Protein AF-A0AA39QRS3-F1 (afdb_monomer_lite)

Organism: NCBI:txid153913

Sequence (167 aa):
MDISNTMSKWDSAKVKIKIAKYKWMHRKVLRKVLEEAKHNSGFNNGRDFWELVFPEVTISSQTEIGQTEESMEVPKQRAYTGRKPVISSSLADIPCGCLGIQGLLDLLNSTLGTSYTLDTRSLSSVLKDCVAKNYDFGTAYGRLRSAWGHRGIQKELLEHEAKDKEL

Radius of gyration: 20.32 Å; chains: 1; bounding box: 49×47×60 Å

Foldseek 3Di:
DDVVVVVVVVVVVVVVVVVVVVVVVVVVVVVVVVVVVVVPDVDDDDPCVQQPQADKDKDACCNQVVDALVPDPDNCRGMDTGRQQDDHPVQQQAWLLVCDLVNLVVVLCNSVVHDDDVVPVVSSVLSVVSNVVRHGSNVSCVLQVVLPPPDDSPPVSVVVVVVVVVD

pLDDT: mean 74.21, std 17.43, range [41.41, 96.62]

Secondary structure (DSSP, 8-state):
--HHHHHHHHHHHHHHHHHHHHHHHHHHHHHHHHHHHHHHS---STTSGGGTTSPPEEEEHHHHTS--GGG-SSHHHHEEEESS----HHHHTSBHHHHHHHHHHHHHHHHTT----TTSHHHHHHHHHHHHTT-BHHHHHHHHHTTSSSS-HHHHHHHHHHHHTT-

Structure (mmCIF, N/CA/C/O backbone):
data_AF-A0AA39QRS3-F1
#
_entry.id   AF-A0AA39QRS3-F1
#
loop_
_atom_site.group_PDB
_atom_site.id
_atom_site.type_symbol
_atom_site.label_atom_id
_atom_site.label_alt_id
_atom_site.label_comp_id
_atom_site.label_asym_id
_atom_site.label_entity_id
_atom_site.label_seq_id
_atom_site.pdbx_PDB_ins_code
_atom_site.Cartn_x
_atom_site.Cartn_y
_atom_site.Cartn_z
_atom_site.occupancy
_atom_site.B_iso_or_equiv
_atom_site.auth_seq_id
_atom_site.auth_comp_id
_atom_site.auth_asym_id
_atom_site.auth_atom_id
_atom_site.pdbx_PDB_model_num
ATOM 1 N N . MET A 1 1 ? 26.638 1.887 -40.084 1.00 48.50 1 MET A N 1
ATOM 2 C CA . MET A 1 1 ? 26.571 2.610 -38.793 1.00 48.50 1 MET A CA 1
ATOM 3 C C . MET A 1 1 ? 25.141 3.082 -38.614 1.00 48.50 1 MET A C 1
ATOM 5 O O . MET A 1 1 ? 24.655 3.805 -39.470 1.00 48.50 1 MET A O 1
ATOM 9 N N . ASP A 1 2 ? 24.453 2.594 -37.585 1.00 50.44 2 ASP A N 1
ATOM 10 C CA . ASP A 1 2 ? 22.996 2.700 -37.454 1.00 50.44 2 ASP A CA 1
ATOM 11 C C . ASP A 1 2 ? 22.604 3.919 -36.592 1.00 50.44 2 ASP A C 1
ATOM 13 O O . ASP A 1 2 ? 22.779 3.931 -35.370 1.00 50.44 2 ASP A O 1
ATOM 17 N N . ILE A 1 3 ? 22.150 4.988 -37.251 1.00 49.94 3 ILE A N 1
ATOM 18 C CA . ILE A 1 3 ? 21.915 6.325 -36.666 1.00 49.94 3 ILE A CA 1
ATOM 19 C C . ILE A 1 3 ? 20.703 6.308 -35.716 1.00 49.94 3 ILE A C 1
ATOM 21 O O . ILE A 1 3 ? 20.684 7.005 -34.697 1.00 49.94 3 ILE A O 1
ATOM 25 N N . SER A 1 4 ? 19.744 5.420 -35.969 1.00 52.50 4 SER A N 1
ATOM 26 C CA . SER A 1 4 ? 18.498 5.243 -35.213 1.00 52.50 4 SER A CA 1
ATOM 27 C C . SER A 1 4 ? 18.733 4.920 -33.729 1.00 52.50 4 SER A C 1
ATOM 29 O O . SER A 1 4 ? 18.066 5.456 -32.841 1.00 52.50 4 SER A O 1
ATOM 31 N N . ASN A 1 5 ? 19.746 4.099 -33.430 1.00 55.78 5 ASN A N 1
ATOM 32 C CA . ASN A 1 5 ? 20.080 3.689 -32.060 1.00 55.78 5 ASN A CA 1
ATOM 33 C C . ASN A 1 5 ? 20.725 4.838 -31.254 1.00 55.78 5 ASN A C 1
ATOM 35 O O . ASN A 1 5 ? 20.591 4.934 -30.033 1.00 55.78 5 ASN A O 1
ATOM 39 N N . THR A 1 6 ? 21.401 5.764 -31.942 1.00 54.16 6 THR A N 1
ATOM 40 C CA . THR A 1 6 ? 22.032 6.928 -31.303 1.00 54.16 6 THR A CA 1
ATOM 41 C C . THR A 1 6 ? 21.007 7.993 -30.918 1.00 54.16 6 THR A C 1
ATOM 43 O O . THR A 1 6 ? 21.071 8.516 -29.805 1.00 54.16 6 THR A O 1
ATOM 46 N N . MET A 1 7 ? 20.007 8.238 -31.772 1.00 46.94 7 MET A N 1
ATOM 47 C CA . MET A 1 7 ? 18.920 9.184 -31.496 1.00 46.94 7 MET A CA 1
ATOM 48 C C . MET A 1 7 ? 18.060 8.725 -30.308 1.00 46.94 7 MET A C 1
ATOM 50 O O . MET A 1 7 ? 17.790 9.512 -29.402 1.00 46.94 7 MET A O 1
ATOM 54 N N . SER A 1 8 ? 17.759 7.423 -30.226 1.00 62.09 8 SER A N 1
ATOM 55 C CA . SER A 1 8 ? 17.030 6.826 -29.097 1.00 62.09 8 SER A CA 1
ATOM 56 C C . SER A 1 8 ? 17.753 7.004 -27.747 1.00 62.09 8 SER A C 1
ATOM 58 O O . SER A 1 8 ? 17.142 7.373 -26.738 1.00 62.09 8 SER A O 1
ATOM 60 N N . LYS A 1 9 ? 19.084 6.827 -27.711 1.00 59.16 9 LYS A N 1
ATOM 61 C CA . LYS A 1 9 ? 19.892 7.064 -26.499 1.00 59.16 9 LYS A CA 1
ATOM 62 C C . LYS A 1 9 ? 19.894 8.533 -26.071 1.00 59.16 9 LYS A C 1
ATOM 64 O O . LYS A 1 9 ? 19.826 8.814 -24.872 1.00 59.16 9 LYS A O 1
ATOM 69 N N . TRP A 1 10 ? 19.952 9.456 -27.029 1.00 62.00 10 TRP A N 1
ATOM 70 C CA . TRP A 1 10 ? 19.903 10.896 -26.770 1.00 62.00 10 TRP A CA 1
ATOM 71 C C . TRP A 1 10 ? 18.573 11.334 -26.158 1.00 62.00 10 TRP A C 1
ATOM 73 O O . TRP A 1 10 ? 18.562 12.108 -25.198 1.00 62.00 10 TRP A O 1
ATOM 83 N N . ASP A 1 11 ? 17.456 10.804 -26.645 1.00 64.94 11 ASP A N 1
ATOM 84 C CA . ASP A 1 11 ? 16.144 11.137 -26.089 1.00 64.94 11 ASP A CA 1
ATOM 85 C C . ASP A 1 11 ? 15.930 10.510 -24.704 1.00 64.94 11 ASP A C 1
ATOM 87 O O . ASP A 1 11 ? 15.437 11.181 -23.792 1.00 64.94 11 ASP A O 1
ATOM 91 N N . SER A 1 12 ? 16.443 9.295 -24.472 1.00 54.78 12 SER A N 1
ATOM 92 C CA . SER A 1 12 ? 16.487 8.689 -23.133 1.00 54.78 12 SER A CA 1
ATOM 93 C C . SER A 1 12 ? 17.304 9.528 -22.136 1.00 54.78 12 SER A C 1
ATOM 95 O O . SER A 1 12 ? 16.895 9.723 -20.986 1.00 54.78 12 SER A O 1
ATOM 97 N N . ALA A 1 13 ? 18.440 10.089 -22.567 1.00 64.94 13 ALA A N 1
ATOM 98 C CA . ALA A 1 13 ? 19.270 10.954 -21.729 1.00 64.94 13 ALA A CA 1
ATOM 99 C C . ALA A 1 13 ? 18.548 12.258 -21.343 1.00 64.94 13 ALA A C 1
ATOM 101 O O . ALA A 1 13 ? 18.566 12.651 -20.173 1.00 64.94 13 ALA A O 1
ATOM 102 N N . LYS A 1 14 ? 17.840 12.895 -22.286 1.00 68.62 14 LYS A N 1
ATOM 103 C CA . LYS A 1 14 ? 17.042 14.108 -22.019 1.00 68.62 14 LYS A CA 1
ATOM 104 C C . LYS A 1 14 ? 15.942 13.855 -20.985 1.00 68.62 14 LYS A C 1
ATOM 106 O O . LYS A 1 14 ? 15.744 14.678 -20.087 1.00 68.62 14 LYS A O 1
ATOM 111 N N . VAL A 1 15 ? 15.252 12.714 -21.075 1.00 52.59 15 VAL A N 1
ATOM 112 C CA . VAL A 1 15 ? 14.211 12.319 -20.108 1.00 52.59 15 VAL A CA 1
ATOM 113 C C . VAL A 1 15 ? 14.810 12.122 -18.713 1.00 52.59 15 VAL A C 1
ATOM 115 O O . VAL A 1 15 ? 14.293 12.675 -17.742 1.00 52.59 15 VAL A O 1
ATOM 118 N N . LYS A 1 16 ? 15.956 11.438 -18.600 1.00 63.97 16 LYS A N 1
ATOM 119 C CA . LYS A 1 16 ? 16.656 11.244 -17.316 1.00 63.97 16 LYS A CA 1
ATOM 120 C C . LYS A 1 16 ? 17.080 12.564 -16.672 1.00 63.97 16 LYS A C 1
ATOM 122 O O . LYS A 1 16 ? 16.920 12.725 -15.464 1.00 63.97 16 LYS A O 1
ATOM 127 N N . ILE A 1 17 ? 17.555 13.525 -17.466 1.00 71.38 17 ILE A N 1
ATOM 128 C CA . ILE A 1 17 ? 17.928 14.865 -16.984 1.00 71.38 17 ILE A CA 1
ATOM 129 C C . ILE A 1 17 ? 16.698 15.623 -16.465 1.00 71.38 17 ILE A C 1
ATOM 131 O O . ILE A 1 17 ? 16.754 16.206 -15.381 1.00 71.38 17 ILE A O 1
ATOM 135 N N . LYS A 1 18 ? 15.565 15.580 -17.183 1.00 54.53 18 LYS A N 1
ATOM 136 C CA . LYS A 1 18 ? 14.299 16.179 -16.716 1.00 54.53 18 LYS A 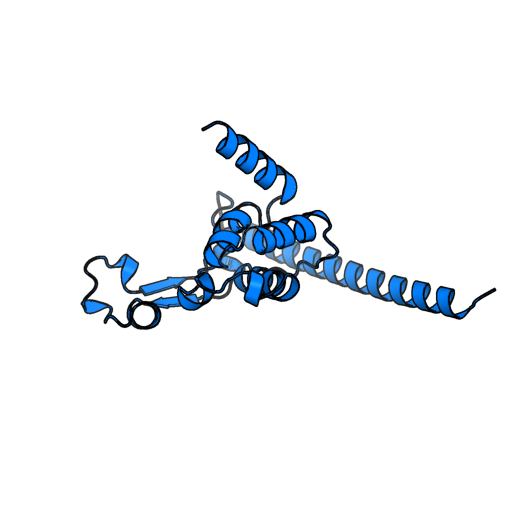CA 1
ATOM 137 C C . LYS A 1 18 ? 13.822 15.552 -15.406 1.00 54.53 18 LYS A C 1
ATOM 139 O O . LYS A 1 18 ? 13.494 16.283 -14.474 1.00 54.53 18 LYS A O 1
ATOM 144 N N . ILE A 1 19 ? 13.846 14.222 -15.307 1.00 55.34 19 ILE A N 1
ATOM 145 C CA . ILE A 1 19 ? 13.462 13.492 -14.091 1.00 55.34 19 ILE A CA 1
ATOM 146 C C . ILE A 1 19 ? 14.390 13.857 -12.928 1.00 55.34 19 ILE A C 1
ATOM 148 O O . ILE A 1 19 ? 13.916 14.122 -11.826 1.00 55.34 19 ILE A O 1
ATOM 152 N N . ALA A 1 20 ? 15.703 13.921 -13.156 1.00 64.19 20 ALA A N 1
ATOM 153 C CA . ALA A 1 20 ? 16.667 14.321 -12.134 1.00 64.19 20 ALA A CA 1
ATOM 154 C C . ALA A 1 20 ? 16.422 15.759 -11.653 1.00 64.19 20 ALA A C 1
ATOM 156 O O . ALA A 1 20 ? 16.433 16.017 -10.448 1.00 64.19 20 ALA A O 1
ATOM 157 N N . LYS A 1 21 ? 16.125 16.679 -12.579 1.00 63.91 21 LYS A N 1
ATOM 158 C CA . LYS A 1 21 ? 15.792 18.072 -12.265 1.00 63.91 21 LYS A CA 1
ATOM 159 C C . LYS A 1 21 ? 14.501 18.167 -11.450 1.00 63.91 21 LYS A C 1
ATOM 161 O O . LYS A 1 21 ? 14.483 18.858 -10.436 1.00 63.91 21 LYS A O 1
ATOM 166 N N . TYR A 1 22 ? 13.461 17.422 -11.826 1.00 55.94 22 TYR A N 1
ATOM 167 C CA . TYR A 1 22 ? 12.210 17.341 -11.068 1.00 55.94 22 TYR A CA 1
ATOM 168 C C . TYR A 1 22 ? 12.426 16.765 -9.663 1.00 55.94 22 TYR A C 1
ATOM 170 O O . TYR A 1 22 ? 12.025 17.381 -8.679 1.00 55.94 22 TYR A O 1
ATOM 178 N N . LYS A 1 23 ? 13.160 15.651 -9.543 1.00 59.16 23 LYS A N 1
ATOM 179 C CA . LYS A 1 23 ? 13.526 15.044 -8.252 1.00 59.16 23 LYS A CA 1
ATOM 180 C C . LYS A 1 23 ? 14.318 16.008 -7.366 1.00 59.16 23 LYS A C 1
ATOM 182 O O . LYS A 1 23 ? 14.083 16.060 -6.160 1.00 59.16 23 LYS A O 1
ATOM 187 N N . TRP A 1 24 ? 15.239 16.780 -7.942 1.00 77.06 24 TRP A N 1
ATOM 188 C CA . TRP A 1 24 ? 16.006 17.788 -7.210 1.00 77.06 24 TRP A CA 1
ATOM 189 C C . TRP A 1 24 ? 15.123 18.939 -6.722 1.00 77.06 24 TRP A C 1
ATOM 191 O O . TRP A 1 24 ? 15.211 19.305 -5.551 1.00 77.06 24 TRP A O 1
ATOM 201 N N . MET A 1 25 ? 14.242 19.466 -7.581 1.00 50.03 25 MET A N 1
ATOM 202 C CA . MET A 1 25 ? 13.286 20.514 -7.207 1.00 50.03 25 MET A CA 1
ATOM 203 C C . MET A 1 25 ? 12.343 20.029 -6.106 1.00 50.03 25 MET A C 1
ATOM 205 O O . MET A 1 25 ? 12.220 20.698 -5.086 1.00 50.03 25 MET A O 1
ATOM 209 N N . HIS A 1 26 ? 11.771 18.833 -6.250 1.00 50.28 26 HIS A N 1
ATOM 210 C CA . HIS A 1 26 ? 10.894 18.239 -5.245 1.00 50.28 26 HIS A CA 1
ATOM 211 C C . HIS A 1 26 ? 11.619 18.042 -3.908 1.00 50.28 26 HIS A C 1
ATOM 213 O O . HIS A 1 26 ? 11.131 18.459 -2.864 1.00 50.28 26 HIS A O 1
ATOM 219 N N . ARG A 1 27 ? 12.845 17.498 -3.922 1.00 57.56 27 ARG A N 1
ATOM 220 C CA . ARG A 1 27 ? 13.675 17.354 -2.712 1.00 57.56 27 ARG A CA 1
ATOM 221 C C . ARG A 1 27 ? 14.018 18.706 -2.079 1.00 57.56 27 ARG A C 1
ATOM 223 O O . ARG A 1 27 ? 14.152 18.797 -0.862 1.00 57.56 27 ARG A O 1
ATOM 230 N N . LYS A 1 28 ? 14.200 19.753 -2.886 1.00 60.69 28 LYS A N 1
ATOM 231 C CA . LYS A 1 28 ? 14.490 21.110 -2.408 1.00 60.69 28 LYS A CA 1
ATOM 232 C C . LYS A 1 28 ? 13.265 21.746 -1.749 1.00 60.69 28 LYS A C 1
ATOM 234 O O . LYS A 1 28 ? 13.415 22.293 -0.664 1.00 60.69 28 LYS A O 1
ATOM 239 N N . VAL A 1 29 ? 12.088 21.626 -2.364 1.00 61.84 29 VAL A N 1
ATOM 240 C CA . VAL A 1 29 ? 10.810 22.078 -1.788 1.00 61.84 29 VAL A CA 1
ATOM 241 C C . VAL A 1 29 ? 10.527 21.325 -0.491 1.00 61.84 29 VAL A C 1
ATOM 243 O O . VAL A 1 29 ? 10.302 21.958 0.532 1.00 61.84 29 VAL A O 1
ATOM 246 N N . LEU A 1 30 ? 10.682 19.998 -0.492 1.00 57.00 30 LEU A N 1
ATOM 247 C CA . LEU A 1 30 ? 10.495 19.162 0.693 1.00 57.00 30 LEU A CA 1
ATOM 248 C C . LEU A 1 30 ? 11.437 19.556 1.840 1.00 57.00 30 LEU A C 1
ATOM 250 O O . LEU A 1 30 ? 11.004 19.651 2.980 1.00 57.00 30 LEU A O 1
ATOM 254 N N . ARG A 1 31 ? 12.717 19.837 1.550 1.00 63.72 31 ARG A N 1
ATOM 255 C CA . ARG A 1 31 ? 13.657 20.340 2.567 1.00 63.72 31 ARG A CA 1
ATOM 256 C C . ARG A 1 31 ? 13.265 21.710 3.100 1.00 63.72 31 ARG A C 1
ATOM 258 O O . ARG A 1 31 ? 13.420 21.941 4.285 1.00 63.72 31 ARG A O 1
ATOM 265 N N . LYS A 1 32 ? 12.784 22.612 2.247 1.00 64.44 32 LYS A N 1
ATOM 266 C CA . LYS A 1 32 ? 12.374 23.946 2.689 1.00 64.44 32 LYS A CA 1
ATOM 267 C C . LYS A 1 32 ? 11.158 23.868 3.617 1.00 64.44 32 LYS A C 1
ATOM 269 O O . LYS A 1 32 ? 11.214 24.417 4.707 1.00 64.44 32 LYS A O 1
ATOM 274 N N . VAL A 1 33 ? 10.146 23.088 3.234 1.00 61.06 33 VAL A N 1
ATOM 275 C CA . VAL A 1 33 ? 8.977 22.795 4.080 1.00 61.06 33 VAL A CA 1
ATOM 276 C C . VAL A 1 33 ? 9.405 22.138 5.399 1.00 61.06 33 VAL A C 1
ATOM 278 O O . VAL A 1 33 ? 8.889 22.484 6.454 1.00 61.06 33 VAL A O 1
ATOM 281 N N . LEU A 1 34 ? 10.394 21.238 5.360 1.00 51.66 34 LEU A N 1
ATOM 282 C CA . LEU A 1 34 ? 10.945 20.585 6.550 1.00 51.66 34 LEU A CA 1
ATOM 283 C C . LEU A 1 34 ? 11.631 21.571 7.509 1.00 51.66 34 LEU A C 1
ATOM 285 O O . LEU A 1 34 ? 11.435 21.474 8.715 1.00 51.66 34 LEU A O 1
ATOM 289 N N . GLU A 1 35 ? 12.444 22.497 7.000 1.00 59.69 35 GLU A N 1
ATOM 290 C CA . GLU A 1 35 ? 13.125 23.489 7.844 1.00 59.69 35 GLU A CA 1
ATOM 291 C C . GLU A 1 35 ? 12.151 24.548 8.390 1.00 59.69 35 GLU A C 1
ATOM 293 O O . GLU A 1 35 ? 12.270 24.949 9.545 1.00 59.69 35 GLU A O 1
ATOM 298 N N . GLU A 1 36 ? 11.135 24.935 7.614 1.00 60.41 36 GLU A N 1
ATOM 299 C CA . GLU A 1 36 ? 10.064 25.835 8.068 1.00 60.41 36 GLU A CA 1
ATOM 300 C C . GLU A 1 36 ? 9.188 25.181 9.151 1.00 60.41 36 GLU A C 1
ATOM 302 O O . GLU A 1 36 ? 8.859 25.821 10.150 1.00 60.41 36 GLU A O 1
ATOM 307 N N . ALA A 1 37 ? 8.883 23.885 9.021 1.00 52.56 37 ALA A N 1
ATOM 308 C CA . ALA A 1 37 ? 8.157 23.127 10.040 1.00 52.56 37 ALA A CA 1
ATOM 309 C C . ALA A 1 37 ? 8.961 22.986 11.346 1.00 52.56 37 ALA A C 1
ATOM 311 O O . ALA A 1 37 ? 8.414 23.149 12.436 1.00 52.56 37 ALA A O 1
ATOM 312 N N . LYS A 1 38 ? 10.278 22.757 11.255 1.00 57.34 38 LYS A N 1
ATOM 313 C CA . LYS A 1 38 ? 11.164 22.678 12.431 1.00 57.34 38 LYS A CA 1
ATOM 314 C C . LYS A 1 38 ? 11.264 23.995 13.198 1.00 57.34 38 LYS A C 1
ATOM 316 O O . LYS A 1 38 ? 11.386 23.971 14.416 1.00 57.34 38 LYS A O 1
ATOM 321 N N . HIS A 1 39 ? 11.217 25.135 12.508 1.00 54.34 39 HIS A N 1
ATOM 322 C CA . HIS A 1 39 ? 11.322 26.443 13.158 1.00 54.34 39 HIS A CA 1
ATOM 323 C C . HIS A 1 39 ? 10.046 26.829 13.928 1.00 54.34 39 HIS A C 1
ATOM 325 O O . HIS A 1 39 ? 10.112 27.607 14.875 1.00 54.34 39 HIS A O 1
ATOM 331 N N . ASN A 1 40 ? 8.886 26.280 13.549 1.00 54.44 40 ASN A N 1
ATOM 332 C CA . ASN A 1 40 ? 7.590 26.668 14.115 1.00 54.44 40 ASN A CA 1
ATOM 333 C C . ASN A 1 40 ? 7.100 25.782 15.267 1.00 54.44 40 ASN A C 1
ATOM 335 O O . ASN A 1 40 ? 6.069 26.070 15.870 1.00 54.44 40 ASN A O 1
ATOM 339 N N . SER A 1 41 ? 7.793 24.688 15.569 1.00 46.09 41 SER A N 1
ATOM 340 C CA . SER A 1 41 ? 7.277 23.704 16.516 1.00 46.09 41 SER A CA 1
ATOM 341 C C . SER A 1 41 ? 8.412 22.889 17.111 1.00 46.09 41 SER A C 1
ATOM 343 O O . SER A 1 41 ? 9.191 22.276 16.385 1.00 46.09 41 SER A O 1
ATOM 345 N N . GLY A 1 42 ? 8.524 22.919 18.442 1.00 46.25 42 GLY A N 1
ATOM 346 C CA . GLY A 1 42 ? 9.514 22.175 19.223 1.00 46.25 42 GLY A CA 1
ATOM 347 C C . GLY A 1 42 ? 9.290 20.663 19.160 1.00 46.25 42 GLY A C 1
ATOM 348 O O . GLY A 1 42 ? 8.939 20.043 20.160 1.00 46.25 42 GLY A O 1
ATOM 349 N N . PHE A 1 43 ? 9.456 20.072 17.979 1.00 44.78 43 PHE A N 1
ATOM 350 C CA . PHE A 1 43 ? 9.235 18.656 17.718 1.00 44.78 43 PHE A CA 1
ATOM 351 C C . PHE A 1 43 ? 10.451 17.824 18.126 1.00 44.78 43 PHE A C 1
ATOM 353 O O . PHE A 1 43 ? 11.536 17.944 17.556 1.00 44.78 43 PHE A O 1
ATOM 360 N N . ASN A 1 44 ? 10.238 16.922 19.083 1.00 44.59 44 ASN A N 1
ATOM 361 C CA . ASN A 1 44 ? 11.160 15.848 19.427 1.00 44.59 44 ASN A CA 1
ATOM 362 C C . ASN A 1 44 ? 10.655 14.528 18.812 1.00 44.59 44 ASN A C 1
ATOM 364 O O . ASN A 1 44 ? 9.594 14.041 19.184 1.00 44.59 44 ASN A O 1
ATOM 368 N N . ASN A 1 45 ? 11.487 13.923 17.954 1.00 43.03 45 ASN A N 1
ATOM 369 C CA . ASN A 1 45 ? 11.397 12.596 17.312 1.00 43.03 45 ASN A CA 1
ATOM 370 C C . ASN A 1 45 ? 10.594 12.406 16.007 1.00 43.03 45 ASN A C 1
ATOM 372 O O . ASN A 1 45 ? 9.478 12.867 15.815 1.00 43.03 45 ASN A O 1
ATOM 376 N N . GLY A 1 46 ? 11.172 11.577 15.121 1.00 46.62 46 GLY A N 1
ATOM 377 C CA . GLY A 1 46 ? 10.701 11.242 13.767 1.00 46.62 46 GLY A CA 1
ATOM 378 C C . GLY A 1 46 ? 9.417 10.406 13.654 1.00 46.62 46 GLY A C 1
ATOM 379 O O . GLY A 1 46 ? 9.174 9.837 12.592 1.00 46.62 46 GLY A O 1
ATOM 380 N N . ARG A 1 47 ? 8.597 10.319 14.711 1.00 44.62 47 ARG A N 1
ATOM 381 C CA . ARG A 1 47 ? 7.263 9.687 14.655 1.00 44.62 47 ARG A CA 1
ATOM 382 C C . ARG A 1 47 ? 6.193 10.613 14.062 1.00 44.62 47 ARG A C 1
ATOM 384 O O . ARG A 1 47 ? 5.233 10.102 13.491 1.00 44.62 47 ARG A O 1
ATOM 391 N N . ASP A 1 48 ? 6.429 11.924 14.089 1.00 48.12 48 ASP A N 1
ATOM 392 C CA . ASP A 1 48 ? 5.445 12.954 13.716 1.00 48.12 48 ASP A CA 1
ATOM 393 C C . ASP A 1 48 ? 5.545 13.373 12.233 1.00 48.12 48 ASP A C 1
ATOM 395 O O . ASP A 1 48 ? 4.720 14.116 11.709 1.00 48.12 48 ASP A O 1
ATOM 399 N N . PHE A 1 49 ? 6.535 12.846 11.503 1.00 48.22 49 PHE A N 1
ATOM 400 C CA . PHE A 1 49 ? 6.752 13.147 10.082 1.00 48.22 49 PHE A CA 1
ATOM 401 C C . PHE A 1 49 ? 5.624 12.624 9.174 1.00 48.22 49 PHE A C 1
ATOM 403 O O . PHE A 1 49 ? 5.280 13.255 8.175 1.00 48.22 49 PHE A O 1
ATOM 410 N N . TRP A 1 50 ? 5.027 11.481 9.521 1.00 48.44 50 TRP A N 1
ATOM 411 C CA . TRP A 1 50 ? 3.999 10.826 8.702 1.00 48.44 50 TRP A CA 1
ATOM 412 C C . TRP A 1 50 ? 2.632 11.518 8.764 1.00 48.44 50 TRP A C 1
ATOM 414 O O . TRP A 1 50 ? 1.810 11.324 7.872 1.00 48.44 50 TRP A O 1
ATOM 424 N N . GLU A 1 51 ? 2.393 12.346 9.781 1.00 50.88 51 GLU A N 1
ATOM 425 C CA . GLU A 1 51 ? 1.122 13.051 9.983 1.00 50.88 51 GLU A CA 1
ATOM 426 C C . GLU A 1 51 ? 0.960 14.249 9.023 1.00 50.88 51 GLU A C 1
ATOM 428 O O . GLU A 1 51 ? -0.151 14.671 8.708 1.00 50.88 51 GLU A O 1
ATOM 433 N N . LEU A 1 52 ? 2.062 14.756 8.461 1.00 54.12 52 LEU A N 1
ATOM 434 C CA . LEU A 1 52 ? 2.059 15.925 7.574 1.00 54.12 52 LEU A CA 1
ATOM 435 C C . LEU A 1 52 ? 2.085 15.583 6.072 1.00 54.12 52 LEU A C 1
ATOM 437 O O . LEU A 1 52 ? 1.837 16.468 5.256 1.00 54.12 52 LEU A O 1
ATOM 441 N N . VAL A 1 53 ? 2.374 14.331 5.691 1.00 67.44 53 VAL A N 1
ATOM 442 C CA . VAL A 1 53 ? 2.693 13.959 4.292 1.00 67.44 53 VAL A CA 1
ATOM 443 C C . VAL A 1 53 ? 1.619 13.093 3.621 1.00 67.44 53 VAL A C 1
ATOM 445 O O . VAL A 1 53 ? 1.505 13.116 2.396 1.00 67.44 53 VAL A O 1
ATOM 448 N N . PHE A 1 54 ? 0.815 12.353 4.384 1.00 73.00 54 PHE A N 1
ATOM 449 C CA . PHE A 1 54 ? -0.172 11.424 3.827 1.00 73.00 54 PHE A CA 1
ATOM 450 C C . PHE A 1 54 ? -1.598 11.981 3.809 1.00 73.00 54 PHE A C 1
ATOM 452 O O . PHE A 1 54 ? -1.958 12.769 4.692 1.00 73.00 54 PHE A O 1
ATOM 459 N N . PRO A 1 55 ? -2.418 11.570 2.819 1.00 74.81 55 PRO A N 1
ATOM 460 C CA . PRO A 1 55 ? -3.839 11.881 2.826 1.00 74.81 55 PRO A CA 1
ATOM 461 C C . PRO A 1 55 ? -4.508 11.248 4.048 1.00 74.81 55 PRO A C 1
ATOM 463 O O . PRO A 1 55 ? -4.119 10.174 4.508 1.00 74.81 55 PRO A O 1
ATOM 466 N N . GLU A 1 56 ? -5.518 11.931 4.575 1.00 85.38 56 GLU A N 1
ATOM 467 C CA . GLU A 1 56 ? -6.375 11.362 5.607 1.00 85.38 56 GLU A CA 1
ATOM 468 C C . GLU A 1 56 ? -7.273 10.292 4.985 1.00 85.38 56 GLU A C 1
ATOM 470 O O . GLU A 1 56 ? -7.864 10.503 3.925 1.00 85.38 56 GLU A O 1
ATOM 475 N N . VAL A 1 57 ? -7.334 9.135 5.634 1.00 85.94 57 VAL A N 1
ATOM 476 C CA . VAL A 1 57 ? -8.155 7.996 5.234 1.00 85.94 57 VAL A CA 1
ATOM 477 C C . VAL A 1 57 ? -9.107 7.633 6.365 1.00 85.94 57 VAL A C 1
ATOM 479 O O . VAL A 1 57 ? -8.737 7.690 7.541 1.00 85.94 57 VAL A O 1
ATOM 482 N N . THR A 1 58 ? -10.322 7.237 5.990 1.00 90.12 58 THR A N 1
ATOM 483 C CA . THR A 1 58 ? -11.341 6.723 6.905 1.00 90.12 58 THR A CA 1
ATOM 484 C C . THR A 1 58 ? -11.708 5.303 6.509 1.00 90.12 58 THR A C 1
ATOM 486 O O . THR A 1 58 ? -12.004 5.039 5.346 1.00 90.12 58 THR A O 1
ATOM 489 N N . ILE A 1 59 ? -11.685 4.396 7.479 1.00 91.44 59 ILE A N 1
ATOM 490 C CA . ILE A 1 59 ? -12.090 2.999 7.338 1.00 91.44 59 ILE A CA 1
ATOM 491 C C . ILE A 1 59 ? -13.003 2.673 8.512 1.00 91.44 59 ILE A C 1
ATOM 493 O O . ILE A 1 59 ? -12.673 3.029 9.643 1.00 91.44 59 ILE A O 1
ATOM 497 N N . SER A 1 60 ? -14.121 1.990 8.278 1.00 93.56 60 SER A N 1
ATOM 498 C CA . SER A 1 60 ? -15.013 1.577 9.359 1.00 93.56 60 SER A CA 1
ATOM 499 C C . SER A 1 60 ? -15.449 0.126 9.265 1.00 93.56 60 SER A C 1
ATOM 501 O O . SER A 1 60 ? -15.461 -0.487 8.203 1.00 93.56 60 SER A O 1
ATOM 503 N N . SER A 1 61 ? -15.854 -0.424 10.405 1.00 90.12 61 SER A N 1
ATOM 504 C CA . SER A 1 61 ? -16.465 -1.751 10.507 1.00 90.12 61 SER A CA 1
ATOM 505 C C . SER A 1 61 ? -17.647 -1.928 9.546 1.00 90.12 61 SER A C 1
ATOM 507 O O . SER A 1 61 ? -17.815 -3.001 8.969 1.00 90.12 61 SER A O 1
ATOM 509 N N . GLN A 1 62 ? -18.408 -0.866 9.270 1.00 90.81 62 GLN A N 1
ATOM 510 C CA . GLN A 1 62 ? -19.530 -0.942 8.340 1.00 90.81 62 GLN A CA 1
ATOM 511 C C . GLN A 1 62 ? -19.080 -1.181 6.896 1.00 90.81 62 GLN A C 1
ATOM 513 O O . GLN A 1 62 ? -19.732 -1.941 6.181 1.00 90.81 62 GLN A O 1
ATOM 518 N N . THR A 1 63 ? -17.981 -0.558 6.465 1.00 86.38 63 THR A N 1
ATOM 519 C CA . THR A 1 63 ? -17.435 -0.740 5.111 1.00 86.38 63 THR A CA 1
ATOM 520 C C . THR A 1 63 ? -16.572 -1.991 4.988 1.00 86.38 63 THR A C 1
ATOM 522 O O . THR A 1 63 ? -16.532 -2.592 3.922 1.00 86.38 63 THR A O 1
ATOM 525 N N . GLU A 1 64 ? -15.891 -2.382 6.065 1.00 91.56 64 GLU A N 1
ATOM 526 C CA . GLU A 1 64 ? -14.932 -3.492 6.064 1.00 91.56 64 GLU A CA 1
ATOM 527 C C . GLU A 1 64 ? -15.587 -4.854 6.296 1.00 91.56 64 GLU A C 1
ATOM 529 O O . GLU A 1 64 ? -15.254 -5.824 5.627 1.00 91.56 64 GLU A O 1
ATOM 534 N N . ILE A 1 65 ? -16.519 -4.938 7.249 1.00 88.69 65 ILE A N 1
ATOM 535 C CA . ILE A 1 65 ? -17.130 -6.204 7.684 1.00 88.69 65 ILE A CA 1
ATOM 536 C C . ILE A 1 65 ? -18.663 -6.172 7.643 1.00 88.69 65 ILE A C 1
ATOM 538 O O . ILE A 1 65 ? -19.315 -7.128 8.056 1.00 88.69 65 ILE A O 1
ATOM 542 N N . GLY A 1 66 ? -19.263 -5.080 7.156 1.00 88.19 66 GLY A N 1
ATOM 543 C CA . GLY A 1 66 ? -20.717 -4.943 7.031 1.00 88.19 66 GLY A CA 1
ATOM 544 C C . GLY A 1 66 ? -21.456 -4.746 8.357 1.00 88.19 66 GLY A C 1
ATOM 545 O O . GLY A 1 66 ? -22.687 -4.753 8.365 1.00 88.19 66 GLY A O 1
ATOM 546 N N . GLN A 1 67 ? -20.739 -4.565 9.467 1.00 88.31 67 GLN A N 1
ATOM 547 C CA . GLN A 1 67 ? -21.326 -4.423 10.798 1.00 88.31 67 GLN A CA 1
ATOM 548 C C . GLN A 1 67 ? -21.416 -2.963 11.218 1.00 88.31 67 GLN A C 1
ATOM 550 O O . GLN A 1 67 ? -20.495 -2.181 11.001 1.00 88.31 67 GLN A O 1
ATOM 555 N N . THR A 1 68 ? -22.517 -2.602 11.871 1.00 91.75 68 THR A N 1
ATOM 556 C CA . THR A 1 68 ? -22.702 -1.244 12.381 1.00 91.75 68 THR A CA 1
ATOM 557 C C . THR A 1 68 ? -21.683 -0.943 13.470 1.00 91.75 68 THR A C 1
ATOM 559 O O . THR A 1 68 ? -21.485 -1.744 14.382 1.00 91.75 68 THR A O 1
ATOM 562 N N . GLU A 1 69 ? -21.073 0.238 13.414 1.00 90.75 69 GLU A N 1
ATOM 563 C CA . GLU A 1 69 ? -20.030 0.668 14.350 1.00 90.75 69 GLU A CA 1
ATOM 564 C C . GLU A 1 69 ? -20.468 0.562 15.821 1.00 90.75 69 GLU A C 1
ATOM 566 O O . GLU A 1 69 ? -19.690 0.173 16.687 1.00 90.75 69 GLU A O 1
ATOM 571 N N . GLU A 1 70 ? -21.738 0.836 16.114 1.00 90.88 70 GLU A N 1
ATOM 572 C CA . GLU A 1 70 ? -22.312 0.729 17.461 1.00 90.88 70 GLU A CA 1
ATOM 573 C C . GLU A 1 70 ? -22.306 -0.703 18.016 1.00 90.88 70 GLU A C 1
ATOM 575 O O . GLU A 1 70 ? -22.227 -0.884 19.230 1.00 90.88 70 GLU A O 1
ATOM 580 N N . SER A 1 71 ? -22.334 -1.712 17.138 1.00 92.38 71 SER A N 1
ATOM 581 C CA . SER A 1 71 ? -22.283 -3.129 17.519 1.00 92.38 71 SER A CA 1
ATOM 582 C C . SER A 1 71 ? -20.875 -3.609 17.884 1.00 92.38 71 SER A C 1
ATOM 584 O O . SER A 1 71 ? -20.725 -4.661 18.502 1.00 92.38 71 SER A O 1
ATOM 586 N N . MET A 1 72 ? -19.833 -2.840 17.548 1.00 90.75 72 MET A N 1
ATOM 587 C CA . MET A 1 72 ? -18.460 -3.180 17.914 1.00 90.75 72 MET A CA 1
ATOM 588 C C . MET A 1 72 ? -18.170 -2.752 19.351 1.00 90.75 72 MET A C 1
ATOM 590 O O . MET A 1 72 ? -18.158 -1.560 19.680 1.00 90.75 72 MET A O 1
ATOM 594 N N . GLU A 1 73 ? -17.873 -3.724 20.209 1.00 93.25 73 GLU A N 1
ATOM 595 C CA . GLU A 1 73 ? -17.531 -3.477 21.614 1.00 93.25 73 GLU A CA 1
ATOM 596 C C . GLU A 1 73 ? -16.246 -2.655 21.762 1.00 93.25 73 GLU A C 1
ATOM 598 O O . GLU A 1 73 ? -16.155 -1.792 22.632 1.00 93.25 73 GLU A O 1
ATOM 603 N N . VAL A 1 74 ? -15.262 -2.879 20.886 1.00 89.31 74 VAL A N 1
ATOM 604 C CA . VAL A 1 74 ? -13.959 -2.209 20.938 1.00 89.31 74 VAL A CA 1
ATOM 605 C C . VAL A 1 74 ? -14.015 -0.903 20.136 1.00 89.31 74 VAL A C 1
ATOM 607 O O . VAL A 1 74 ? -14.038 -0.948 18.904 1.00 89.31 74 VAL A O 1
ATOM 610 N N . PRO A 1 75 ? -13.939 0.286 20.773 1.00 86.00 75 PRO A N 1
ATOM 611 C CA . PRO A 1 75 ? -14.112 1.560 20.069 1.00 86.00 75 PRO A CA 1
ATOM 612 C C . PRO A 1 75 ? -13.105 1.778 18.935 1.00 86.00 75 PRO A C 1
ATOM 614 O O . PRO A 1 75 ? -13.441 2.346 17.905 1.00 86.00 75 PRO A O 1
ATOM 617 N N . LYS A 1 76 ? -11.875 1.272 19.090 1.00 83.88 76 LYS A N 1
ATOM 618 C CA . LYS A 1 76 ? -10.815 1.384 18.073 1.00 83.88 76 LYS A CA 1
ATOM 619 C C . LYS A 1 76 ? -11.022 0.490 16.842 1.00 83.88 76 LYS A C 1
ATOM 621 O O . LYS A 1 76 ? -10.284 0.648 15.879 1.00 83.88 76 LYS A O 1
ATOM 626 N N . GLN A 1 77 ? -11.977 -0.440 16.877 1.00 86.25 77 GLN A N 1
ATOM 627 C CA . GLN A 1 77 ? -12.359 -1.276 15.732 1.00 86.25 77 GLN A CA 1
ATOM 628 C C . GLN A 1 77 ? -13.599 -0.736 15.003 1.00 86.25 77 GLN A C 1
ATOM 630 O O . GLN A 1 77 ? -13.914 -1.202 13.914 1.00 86.25 77 GLN A O 1
ATOM 635 N N . ARG A 1 78 ? -14.283 0.265 15.576 1.00 92.25 78 ARG A N 1
ATOM 636 C CA . ARG A 1 78 ? -15.476 0.894 14.989 1.00 92.25 78 ARG A CA 1
ATOM 637 C C . ARG A 1 78 ? -15.145 1.603 13.697 1.00 92.25 78 ARG A C 1
ATOM 639 O O . ARG A 1 78 ? -15.675 1.263 12.645 1.00 92.25 78 ARG A O 1
ATOM 646 N N . ALA A 1 79 ? -14.244 2.565 13.820 1.00 91.69 79 ALA A N 1
ATOM 647 C CA . ALA A 1 79 ? -13.764 3.387 12.741 1.00 91.69 79 ALA A CA 1
ATOM 648 C C . ALA A 1 79 ? -12.349 3.862 13.055 1.00 91.69 79 ALA A C 1
ATOM 650 O O . ALA A 1 79 ? -11.983 4.131 14.203 1.00 91.69 79 ALA A O 1
ATOM 651 N N . TYR A 1 80 ? -11.563 3.982 12.001 1.00 89.25 80 TYR A N 1
ATOM 652 C CA . TYR A 1 80 ? -10.277 4.636 11.989 1.00 89.25 80 TYR A CA 1
ATOM 653 C C . TYR A 1 80 ? -10.372 5.820 11.038 1.00 89.25 80 TYR A C 1
ATOM 655 O O . TYR A 1 80 ? -10.648 5.626 9.859 1.00 89.25 80 TYR A O 1
ATOM 663 N N . THR A 1 81 ? -10.090 7.019 11.540 1.00 89.69 81 THR A N 1
ATOM 664 C CA . THR A 1 81 ? -9.823 8.197 10.712 1.00 89.69 81 THR A CA 1
ATOM 665 C C . THR A 1 81 ? -8.443 8.709 11.065 1.00 89.69 81 THR A C 1
ATOM 667 O O . THR A 1 81 ? -8.135 8.943 12.236 1.00 89.69 81 THR A O 1
ATOM 670 N N . GLY A 1 82 ? -7.591 8.857 10.061 1.00 86.19 82 GLY A N 1
ATOM 671 C CA . GLY A 1 82 ? -6.287 9.456 10.263 1.00 86.19 82 GLY A CA 1
ATOM 672 C C . GLY A 1 82 ? -5.401 9.379 9.038 1.00 86.19 82 GLY A C 1
ATOM 673 O O . GLY A 1 82 ? -5.763 8.849 7.994 1.00 86.19 82 GLY A O 1
ATOM 674 N N . ARG A 1 83 ? -4.202 9.936 9.177 1.00 79.94 83 ARG A N 1
ATOM 675 C CA . ARG A 1 83 ? -3.241 10.068 8.076 1.00 79.94 83 ARG A CA 1
ATOM 676 C C . ARG A 1 83 ? -2.216 8.952 8.015 1.00 79.94 83 ARG A C 1
ATOM 678 O O . ARG A 1 83 ? -1.405 8.912 7.097 1.00 79.94 83 ARG A O 1
ATOM 685 N N . LYS A 1 84 ? -2.199 8.029 8.981 1.00 82.06 84 LYS A N 1
ATOM 686 C CA . LYS A 1 84 ? -1.333 6.860 8.813 1.00 82.06 84 LYS A CA 1
ATOM 687 C C . LYS A 1 84 ? -1.913 6.050 7.662 1.00 82.06 84 LYS A C 1
ATOM 689 O O . LYS A 1 84 ? -3.116 5.819 7.654 1.00 82.06 84 LYS A O 1
ATOM 694 N N . PRO A 1 85 ? -1.083 5.601 6.714 1.00 81.50 85 PRO A N 1
ATOM 695 C CA . PRO A 1 85 ? -1.594 4.834 5.603 1.00 81.50 85 PRO A CA 1
ATOM 696 C C . PRO A 1 85 ? -2.151 3.523 6.152 1.00 81.50 85 PRO A C 1
ATOM 698 O O . PRO A 1 85 ? -1.456 2.787 6.863 1.00 81.50 85 PRO A O 1
ATOM 701 N N . VAL A 1 86 ? -3.425 3.284 5.882 1.00 86.94 86 VAL A N 1
ATOM 702 C CA . VAL A 1 86 ? -4.146 2.054 6.201 1.00 86.94 86 VAL A CA 1
ATOM 703 C C . VAL A 1 86 ? -4.769 1.566 4.899 1.00 86.94 86 VAL A C 1
ATOM 705 O O . VAL A 1 86 ? -5.095 2.364 4.021 1.00 86.94 86 VAL A O 1
ATOM 708 N N . ILE A 1 87 ? -4.849 0.251 4.752 1.00 90.75 87 ILE A N 1
ATOM 709 C CA . ILE A 1 87 ? -5.426 -0.423 3.592 1.00 90.75 87 ILE A CA 1
ATOM 710 C C . ILE A 1 87 ? -6.743 -1.067 4.020 1.00 90.75 87 ILE A C 1
ATOM 712 O O . ILE A 1 87 ? -6.842 -1.520 5.160 1.00 90.75 87 ILE A O 1
ATOM 716 N N . SER A 1 88 ? -7.734 -1.097 3.130 1.00 91.44 88 SER A N 1
ATOM 717 C CA . SER A 1 88 ? -8.957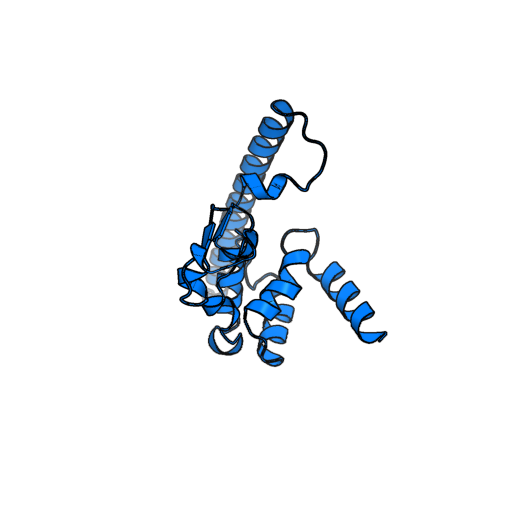 -1.869 3.365 1.00 91.44 88 SER A CA 1
ATOM 718 C C . SER A 1 88 ? -8.669 -3.368 3.285 1.00 91.44 88 SER A C 1
ATOM 720 O O . SER A 1 88 ? -7.742 -3.792 2.591 1.00 91.44 88 SER A O 1
ATOM 722 N N . SER A 1 89 ? -9.494 -4.169 3.948 1.00 90.81 89 SER A N 1
ATOM 723 C CA . SER A 1 89 ? -9.548 -5.634 3.849 1.00 90.81 89 SER A CA 1
ATOM 724 C C . SER A 1 89 ? -9.668 -6.079 2.398 1.00 90.81 89 SER A C 1
ATOM 726 O O . SER A 1 89 ? -8.823 -6.817 1.905 1.00 90.81 89 SER A O 1
ATOM 728 N N . SER A 1 90 ? -10.623 -5.505 1.664 1.00 90.94 90 SER A N 1
ATOM 729 C CA . SER A 1 90 ? -10.833 -5.803 0.247 1.00 90.94 90 SER A CA 1
ATOM 730 C C . SER A 1 90 ? -9.583 -5.591 -0.609 1.00 90.94 90 SER A C 1
ATOM 732 O O . SER A 1 90 ? -9.394 -6.289 -1.599 1.00 90.94 90 SER A O 1
ATOM 734 N N . LEU A 1 91 ? -8.749 -4.603 -0.263 1.00 92.81 91 LEU A N 1
ATOM 735 C CA . LEU A 1 91 ? -7.494 -4.337 -0.953 1.00 92.81 91 LEU A CA 1
ATOM 736 C C . LEU A 1 91 ? -6.390 -5.279 -0.473 1.00 92.81 91 LEU A C 1
ATOM 738 O O . LEU A 1 91 ? -5.600 -5.745 -1.288 1.00 92.81 91 LEU A O 1
ATOM 742 N N . ALA A 1 92 ? -6.333 -5.544 0.832 1.00 94.50 92 ALA A N 1
ATOM 743 C CA . ALA A 1 92 ? -5.377 -6.453 1.447 1.00 94.50 92 ALA A CA 1
ATOM 744 C C . ALA A 1 92 ? -5.504 -7.879 0.894 1.00 94.50 92 ALA A C 1
ATOM 746 O O . ALA A 1 92 ? -4.481 -8.507 0.644 1.00 94.50 92 ALA A O 1
ATOM 747 N N . ASP A 1 93 ? -6.725 -8.337 0.622 1.00 95.44 93 ASP A N 1
ATOM 748 C CA . ASP A 1 93 ? -7.019 -9.703 0.176 1.00 95.44 93 ASP A CA 1
ATOM 749 C C . ASP A 1 93 ? -6.712 -9.952 -1.311 1.00 95.44 93 ASP A C 1
ATOM 751 O O . ASP A 1 93 ? -6.805 -11.085 -1.787 1.00 95.44 93 ASP A O 1
ATOM 755 N N . ILE A 1 94 ? -6.336 -8.921 -2.079 1.00 96.12 94 ILE A N 1
ATOM 756 C CA . ILE A 1 94 ? -6.028 -9.088 -3.504 1.00 96.12 94 ILE A CA 1
ATOM 757 C C . ILE A 1 94 ? -4.705 -9.854 -3.655 1.00 96.12 94 ILE A C 1
ATOM 759 O O . ILE A 1 94 ? -3.664 -9.358 -3.215 1.00 96.12 94 ILE A O 1
ATOM 763 N N . PRO A 1 95 ? -4.676 -11.011 -4.346 1.00 96.38 95 PRO A N 1
ATOM 764 C CA . PRO A 1 95 ? -3.431 -11.720 -4.612 1.00 96.38 95 PRO A CA 1
ATOM 765 C C . PRO A 1 95 ? -2.466 -10.866 -5.441 1.00 96.38 95 PRO A C 1
ATOM 767 O O . PRO A 1 95 ? -2.838 -10.317 -6.482 1.00 96.38 95 PRO A O 1
ATOM 770 N N . CYS A 1 96 ? -1.190 -10.817 -5.051 1.00 94.44 96 CYS A N 1
ATOM 771 C CA . CYS A 1 96 ? -0.149 -10.099 -5.793 1.00 94.44 96 CYS A CA 1
ATOM 772 C C . CYS A 1 96 ? -0.041 -10.588 -7.246 1.00 94.44 96 CYS A C 1
ATOM 774 O O . CYS A 1 96 ? 0.253 -9.801 -8.146 1.00 94.44 96 CYS A O 1
ATOM 776 N N . GLY A 1 97 ? -0.318 -11.874 -7.494 1.00 92.38 97 GLY A N 1
ATOM 777 C CA . GLY A 1 97 ? -0.369 -12.448 -8.840 1.00 92.38 97 GLY A CA 1
ATOM 778 C C . GLY A 1 97 ? -1.427 -11.806 -9.745 1.00 92.38 97 GLY A C 1
ATOM 779 O O . GLY A 1 97 ? -1.166 -11.619 -10.931 1.00 92.38 97 GLY A O 1
ATOM 780 N N . CYS A 1 98 ? -2.572 -11.395 -9.190 1.00 94.38 98 CYS A N 1
ATOM 781 C CA . CYS A 1 98 ? -3.636 -10.707 -9.930 1.00 94.38 98 CYS A CA 1
ATOM 782 C C . CYS A 1 98 ? -3.264 -9.258 -10.274 1.00 94.38 98 CYS A C 1
ATOM 784 O O . CYS A 1 98 ? -3.666 -8.745 -11.314 1.00 94.38 98 CYS A O 1
ATOM 786 N N . LEU A 1 99 ? -2.488 -8.599 -9.409 1.00 93.12 99 LEU A N 1
ATOM 787 C CA . LEU A 1 99 ? -2.024 -7.220 -9.604 1.00 93.12 99 LEU A CA 1
ATOM 788 C C . LEU A 1 99 ? -0.860 -7.127 -10.601 1.00 93.12 99 LEU A C 1
ATOM 790 O O . LEU A 1 99 ? -0.681 -6.112 -11.280 1.00 93.12 99 LEU A O 1
ATOM 794 N N . GLY A 1 100 ? -0.032 -8.173 -10.658 1.00 92.31 100 GLY A N 1
ATOM 795 C CA . GLY A 1 100 ? 1.249 -8.143 -11.349 1.00 92.31 100 GLY A CA 1
ATOM 796 C C . GLY A 1 100 ? 2.253 -7.188 -10.688 1.00 92.31 100 GLY A C 1
ATOM 797 O O . GLY A 1 100 ? 1.947 -6.429 -9.770 1.00 92.31 100 GLY A O 1
ATOM 798 N N . ILE A 1 101 ? 3.498 -7.208 -11.167 1.00 93.00 101 ILE A N 1
ATOM 799 C CA . ILE A 1 101 ? 4.601 -6.443 -10.553 1.00 93.00 101 ILE A CA 1
ATOM 800 C C . ILE A 1 101 ? 4.343 -4.930 -10.608 1.00 93.00 101 ILE A C 1
ATOM 802 O O . ILE A 1 101 ? 4.628 -4.218 -9.645 1.00 93.00 101 ILE A O 1
ATOM 806 N N . GLN A 1 102 ? 3.823 -4.438 -11.736 1.00 93.31 102 GLN A N 1
ATOM 807 C CA . GLN A 1 102 ? 3.555 -3.013 -11.924 1.00 93.31 102 GLN A CA 1
ATOM 808 C C . GLN A 1 102 ? 2.362 -2.555 -11.076 1.00 93.31 102 GLN A C 1
ATOM 810 O O . GLN A 1 102 ? 2.493 -1.573 -10.355 1.00 93.31 102 GLN A O 1
ATOM 815 N N . GLY A 1 103 ? 1.252 -3.305 -11.075 1.00 93.31 103 GLY A N 1
ATOM 816 C CA . GLY A 1 103 ? 0.087 -2.976 -10.250 1.00 93.31 103 GLY A CA 1
ATOM 817 C C . GLY A 1 103 ? 0.407 -2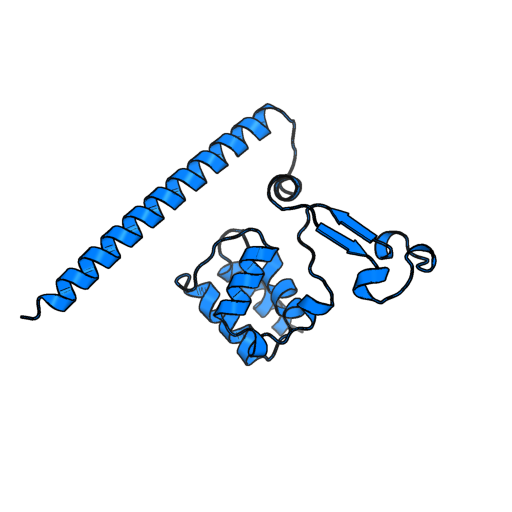.998 -8.756 1.00 93.31 103 GLY A C 1
ATOM 818 O O . GLY A 1 103 ? 0.004 -2.094 -8.029 1.00 93.31 103 GLY A O 1
ATOM 819 N N . LEU A 1 104 ? 1.217 -3.964 -8.306 1.00 94.31 104 LEU A N 1
ATOM 820 C CA . LEU A 1 104 ? 1.697 -4.025 -6.925 1.00 94.31 104 LEU A CA 1
ATOM 821 C C . LEU A 1 104 ? 2.532 -2.790 -6.548 1.00 94.31 104 LEU A C 1
ATOM 823 O O . LEU A 1 104 ? 2.342 -2.216 -5.475 1.00 94.31 104 LEU A O 1
ATOM 827 N N . LEU A 1 105 ? 3.441 -2.357 -7.430 1.00 93.19 105 LEU A N 1
ATOM 828 C CA . LEU A 1 105 ? 4.233 -1.143 -7.225 1.00 93.19 105 LEU A CA 1
ATOM 829 C C . LEU A 1 105 ? 3.350 0.106 -7.148 1.00 93.19 105 LEU A C 1
ATOM 831 O O . LEU A 1 105 ? 3.559 0.942 -6.271 1.00 93.19 105 LEU A O 1
ATOM 835 N N . ASP A 1 106 ? 2.391 0.241 -8.060 1.00 92.44 106 ASP A N 1
ATOM 836 C CA . ASP A 1 106 ? 1.521 1.414 -8.142 1.00 92.44 106 ASP A CA 1
ATOM 837 C C . ASP A 1 106 ? 0.631 1.533 -6.902 1.00 92.44 106 ASP A C 1
ATOM 839 O O . ASP A 1 106 ? 0.504 2.617 -6.331 1.00 92.44 106 ASP A O 1
ATOM 843 N N . LEU A 1 107 ? 0.112 0.405 -6.413 1.00 93.00 107 LEU A N 1
ATOM 844 C CA . LEU A 1 107 ? -0.623 0.336 -5.155 1.00 93.00 107 LEU A CA 1
ATOM 845 C C . LEU A 1 107 ? 0.243 0.723 -3.955 1.00 93.00 107 LEU A C 1
ATOM 847 O O . LEU A 1 107 ? -0.155 1.585 -3.177 1.00 93.00 107 LEU A O 1
ATOM 851 N N . LEU A 1 108 ? 1.450 0.164 -3.827 1.00 90.56 108 LEU A N 1
ATOM 852 C CA . LEU A 1 108 ? 2.372 0.534 -2.746 1.00 90.56 108 LEU A CA 1
ATOM 853 C C . LEU A 1 108 ? 2.742 2.018 -2.799 1.00 90.56 108 LEU A C 1
ATOM 855 O O . LEU A 1 108 ? 2.755 2.691 -1.770 1.00 90.56 108 LEU A O 1
ATOM 859 N N . ASN A 1 109 ? 3.003 2.545 -3.995 1.00 88.38 109 ASN A N 1
ATOM 860 C CA . ASN A 1 109 ? 3.278 3.960 -4.206 1.00 88.38 109 ASN A CA 1
ATOM 861 C C . ASN A 1 109 ? 2.102 4.837 -3.774 1.00 88.38 109 ASN A C 1
ATOM 863 O O . ASN A 1 109 ? 2.310 5.804 -3.045 1.00 88.38 109 ASN A O 1
ATOM 867 N N . SER A 1 110 ? 0.883 4.476 -4.177 1.00 86.94 110 SER A N 1
ATOM 868 C CA . SER A 1 110 ? -0.338 5.199 -3.824 1.00 86.94 110 SER A CA 1
ATOM 869 C C . SER A 1 110 ? -0.593 5.170 -2.317 1.00 86.94 110 SER A C 1
ATOM 871 O O . SER A 1 110 ? -0.755 6.217 -1.695 1.00 86.94 110 SER A O 1
ATOM 873 N N . THR A 1 111 ? -0.569 3.984 -1.703 1.00 87.69 111 THR A N 1
ATOM 874 C CA . THR A 1 111 ? -0.823 3.808 -0.268 1.00 87.69 111 THR A CA 1
ATOM 875 C C . THR A 1 111 ? 0.243 4.487 0.584 1.00 87.69 111 THR A C 1
ATOM 877 O O . THR A 1 111 ? -0.075 5.067 1.613 1.00 87.69 111 THR A O 1
ATOM 880 N N . LEU A 1 112 ? 1.514 4.423 0.184 1.00 84.38 112 LEU A N 1
ATOM 881 C CA . LEU A 1 112 ? 2.637 4.948 0.964 1.00 84.38 112 LEU A CA 1
ATOM 882 C C . LEU A 1 112 ? 3.120 6.309 0.460 1.00 84.38 112 LEU A C 1
ATOM 884 O O . LEU A 1 112 ? 4.229 6.707 0.804 1.00 84.38 112 LEU A O 1
ATOM 888 N N . GLY A 1 113 ? 2.332 7.014 -0.362 1.00 79.94 113 GLY A N 1
ATOM 889 C CA . GLY A 1 113 ? 2.631 8.366 -0.852 1.00 79.94 113 GLY A CA 1
ATOM 890 C C . GLY A 1 113 ? 4.010 8.511 -1.511 1.00 79.94 113 GLY A C 1
ATOM 891 O O . GLY A 1 113 ? 4.698 9.514 -1.323 1.00 79.94 113 GLY A O 1
ATOM 892 N N . THR A 1 114 ? 4.446 7.495 -2.255 1.00 81.31 114 THR A N 1
ATOM 893 C CA . THR A 1 114 ? 5.751 7.450 -2.934 1.00 81.31 114 THR A CA 1
ATOM 894 C C . THR A 1 114 ? 5.591 7.388 -4.455 1.00 81.31 114 THR A C 1
ATOM 896 O O . THR A 1 114 ? 4.494 7.302 -4.989 1.00 81.31 114 THR A O 1
ATOM 899 N N . SER A 1 115 ? 6.704 7.507 -5.180 1.00 84.12 115 SER A N 1
ATOM 900 C CA . SER A 1 115 ? 6.746 7.480 -6.652 1.00 84.12 115 SER A CA 1
ATOM 901 C C . SER A 1 115 ? 7.924 6.638 -7.148 1.00 84.12 115 SER A C 1
ATOM 903 O O . SER A 1 115 ? 8.690 7.039 -8.031 1.00 84.12 115 SER A O 1
ATOM 905 N N . TYR A 1 116 ? 8.137 5.484 -6.511 1.00 84.56 116 TYR A N 1
ATOM 906 C CA . TYR A 1 116 ? 9.193 4.567 -6.916 1.00 84.56 116 TYR A CA 1
ATOM 907 C C . TYR A 1 116 ? 8.912 3.974 -8.294 1.00 84.56 116 TYR A C 1
ATOM 909 O O . TYR A 1 116 ? 7.768 3.775 -8.690 1.00 84.56 116 TYR A O 1
ATOM 917 N N . THR A 1 117 ? 9.984 3.674 -9.021 1.00 87.19 117 THR A N 1
ATOM 918 C CA . THR A 1 117 ? 9.928 3.031 -10.336 1.00 87.19 117 THR A CA 1
ATOM 919 C C . THR A 1 117 ? 10.652 1.690 -10.286 1.00 87.19 117 THR A C 1
ATOM 921 O O . THR A 1 117 ? 11.562 1.493 -9.468 1.00 87.19 117 THR A O 1
ATOM 924 N N . LEU A 1 118 ? 10.292 0.781 -11.198 1.00 84.38 118 LEU A N 1
ATOM 925 C CA . LEU A 1 118 ? 10.929 -0.538 -11.330 1.00 84.38 118 LEU A CA 1
ATOM 926 C C . LEU A 1 118 ? 12.427 -0.477 -11.671 1.00 84.38 118 LEU A C 1
ATOM 928 O O . LEU A 1 118 ? 13.139 -1.453 -11.443 1.00 84.38 118 LEU A O 1
ATOM 932 N N . ASP A 1 119 ? 12.931 0.674 -12.129 1.00 78.38 119 ASP A N 1
ATOM 933 C CA . ASP A 1 119 ? 14.369 0.942 -12.310 1.00 78.38 119 ASP A CA 1
ATOM 934 C C . ASP A 1 119 ? 15.178 0.793 -11.010 1.00 78.38 119 ASP A C 1
ATOM 936 O O . ASP A 1 119 ? 16.406 0.667 -11.023 1.00 78.38 119 ASP A O 1
ATOM 940 N N . THR A 1 120 ? 14.498 0.802 -9.864 1.00 71.44 120 THR A N 1
ATOM 941 C CA . THR A 1 120 ? 15.104 0.514 -8.569 1.00 71.44 120 THR A CA 1
ATOM 942 C C . THR A 1 120 ? 15.327 -0.995 -8.477 1.00 71.44 120 THR A C 1
ATOM 944 O O . THR A 1 120 ? 14.445 -1.742 -8.062 1.00 71.44 120 THR A O 1
ATOM 947 N N . ARG A 1 121 ? 16.515 -1.455 -8.900 1.00 66.31 121 ARG A N 1
ATOM 948 C CA . ARG A 1 121 ? 16.857 -2.887 -9.046 1.00 66.31 121 ARG A CA 1
ATOM 949 C C . ARG A 1 121 ? 16.475 -3.737 -7.827 1.00 66.31 121 ARG A C 1
ATOM 951 O O . ARG A 1 121 ? 15.996 -4.855 -7.991 1.00 66.31 121 ARG A O 1
ATOM 958 N N . SER A 1 122 ? 16.664 -3.205 -6.622 1.00 72.62 122 SER A N 1
ATOM 959 C CA . SER A 1 122 ? 16.308 -3.878 -5.371 1.00 72.62 122 SER A CA 1
ATOM 960 C C . SER A 1 122 ? 14.809 -4.089 -5.197 1.00 72.62 122 SER A C 1
ATOM 962 O O . SER A 1 122 ? 14.383 -5.148 -4.754 1.00 72.62 122 SER A O 1
ATOM 964 N N . LEU A 1 123 ? 14.013 -3.099 -5.586 1.00 81.81 123 LEU A N 1
ATOM 965 C CA . LEU A 1 123 ? 12.569 -3.124 -5.444 1.00 81.81 123 LEU A CA 1
ATOM 966 C C . LEU A 1 123 ? 11.942 -4.135 -6.403 1.00 81.81 123 LEU A C 1
ATOM 968 O O . LEU A 1 123 ? 11.125 -4.946 -5.990 1.00 81.81 123 LEU A O 1
ATOM 972 N N . SER A 1 124 ? 12.386 -4.154 -7.663 1.00 86.00 124 SER A N 1
ATOM 973 C CA . SER A 1 124 ? 11.867 -5.106 -8.652 1.00 86.00 124 SER A CA 1
ATOM 974 C C . SER A 1 124 ? 12.055 -6.565 -8.215 1.00 86.00 124 SER A C 1
ATOM 976 O O . SER A 1 124 ? 11.154 -7.375 -8.415 1.00 86.00 124 SER A O 1
ATOM 978 N N . SER A 1 125 ? 13.192 -6.901 -7.592 1.00 85.12 125 SER A N 1
ATOM 979 C CA . SER A 1 125 ? 13.442 -8.258 -7.086 1.00 85.12 125 SER A CA 1
ATOM 980 C C . SER A 1 125 ? 12.471 -8.647 -5.976 1.00 85.12 125 SER A C 1
ATOM 982 O O . SER A 1 125 ? 11.940 -9.751 -5.983 1.00 85.12 125 SER A O 1
ATOM 984 N N . VAL A 1 126 ? 12.223 -7.734 -5.040 1.00 88.56 126 VAL A N 1
ATOM 985 C CA . VAL A 1 126 ? 11.345 -7.983 -3.895 1.00 88.56 126 VAL A CA 1
ATOM 986 C C . VAL A 1 126 ? 9.887 -8.119 -4.339 1.00 88.56 126 VAL A C 1
ATOM 988 O O . VAL A 1 126 ? 9.198 -9.038 -3.916 1.00 88.56 126 VAL A O 1
ATOM 991 N N . LEU A 1 127 ? 9.429 -7.273 -5.265 1.00 91.19 127 LEU A N 1
ATOM 992 C CA . LEU A 1 127 ? 8.070 -7.372 -5.809 1.00 91.19 127 LEU A CA 1
ATOM 993 C C . LEU A 1 127 ? 7.852 -8.678 -6.586 1.00 91.19 127 LEU A C 1
ATOM 995 O O . LEU A 1 127 ? 6.785 -9.279 -6.498 1.00 91.19 127 LEU A O 1
ATOM 999 N N . LYS A 1 128 ? 8.871 -9.144 -7.322 1.00 91.44 128 LYS A N 1
ATOM 1000 C CA . LYS A 1 128 ? 8.840 -10.458 -7.982 1.00 91.44 128 LYS A CA 1
ATOM 1001 C C . LYS A 1 128 ? 8.716 -11.598 -6.977 1.00 91.44 128 LYS A C 1
ATOM 1003 O O . LYS A 1 128 ? 7.966 -12.530 -7.236 1.00 91.44 128 LYS A O 1
ATOM 1008 N N . ASP A 1 129 ? 9.422 -11.513 -5.853 1.00 90.81 129 ASP A N 1
ATOM 1009 C CA . ASP A 1 129 ? 9.351 -12.512 -4.787 1.00 90.81 129 ASP A CA 1
ATOM 1010 C C . ASP A 1 129 ? 7.952 -12.570 -4.151 1.00 90.81 129 ASP A C 1
ATOM 1012 O O . ASP A 1 129 ? 7.403 -13.657 -3.994 1.00 90.81 129 ASP A O 1
ATOM 1016 N N . CYS A 1 130 ? 7.314 -11.419 -3.894 1.00 91.94 130 CYS A N 1
ATOM 1017 C CA . CYS A 1 130 ? 5.929 -11.376 -3.405 1.00 91.94 130 CYS A CA 1
ATOM 1018 C C . CYS A 1 130 ? 4.948 -12.082 -4.355 1.00 91.94 130 CYS A C 1
ATOM 1020 O O . CYS A 1 130 ? 4.074 -12.822 -3.907 1.00 91.94 130 CYS A O 1
ATOM 1022 N N . VAL A 1 131 ? 5.114 -11.882 -5.666 1.00 92.75 131 VAL A N 1
ATOM 1023 C CA . VAL A 1 131 ? 4.299 -12.556 -6.688 1.00 92.75 131 VAL A CA 1
ATOM 1024 C C . VAL A 1 131 ? 4.600 -14.055 -6.730 1.00 92.75 131 VAL A C 1
ATOM 1026 O O . VAL A 1 131 ? 3.675 -14.860 -6.726 1.00 92.75 131 VAL A O 1
ATOM 1029 N N . ALA A 1 132 ? 5.877 -14.445 -6.737 1.00 92.31 132 ALA A N 1
ATOM 1030 C CA . ALA A 1 132 ? 6.292 -15.847 -6.809 1.00 92.31 132 ALA A CA 1
ATOM 1031 C C . ALA A 1 132 ? 5.835 -16.666 -5.591 1.00 92.31 132 ALA A C 1
ATOM 1033 O O . ALA A 1 132 ? 5.481 -17.833 -5.732 1.00 92.31 132 ALA A O 1
ATOM 1034 N N . LYS A 1 133 ? 5.805 -16.046 -4.407 1.00 90.38 133 LYS A N 1
ATOM 1035 C CA . LYS A 1 133 ? 5.315 -16.657 -3.163 1.00 90.38 133 LYS A CA 1
ATOM 1036 C C . LYS A 1 133 ? 3.792 -16.605 -3.013 1.00 90.38 133 LYS A C 1
ATOM 1038 O O . LYS A 1 133 ? 3.280 -17.052 -1.992 1.00 90.38 133 LYS A O 1
ATOM 1043 N N . ASN A 1 134 ? 3.081 -16.085 -4.017 1.00 92.06 134 ASN A N 1
ATOM 1044 C CA . ASN A 1 134 ? 1.627 -15.953 -4.039 1.00 92.06 134 ASN A CA 1
ATOM 1045 C C . ASN A 1 134 ? 1.066 -15.220 -2.807 1.00 92.06 134 ASN A C 1
ATOM 1047 O O . ASN A 1 134 ? 0.043 -15.611 -2.250 1.00 92.06 134 ASN A O 1
ATOM 1051 N N . TYR A 1 135 ? 1.759 -14.170 -2.361 1.00 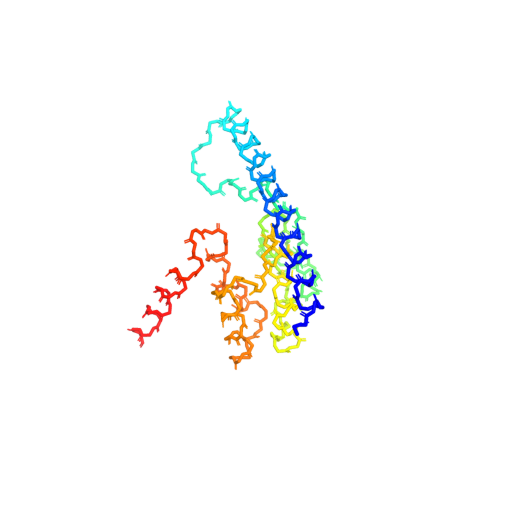93.75 135 TYR A N 1
ATOM 1052 C CA . TYR A 1 135 ? 1.264 -13.333 -1.273 1.00 93.75 135 TYR A CA 1
ATOM 1053 C C . TYR A 1 135 ? 0.051 -12.525 -1.713 1.00 93.75 135 TYR A C 1
ATOM 1055 O O . TYR A 1 135 ? -0.042 -12.103 -2.866 1.00 93.75 135 TYR A O 1
ATOM 1063 N N . ASP A 1 136 ? -0.851 -12.264 -0.778 1.00 96.62 136 ASP A N 1
ATOM 1064 C CA . ASP A 1 136 ? -1.828 -11.192 -0.907 1.00 96.62 136 ASP A CA 1
ATOM 1065 C C . ASP A 1 136 ? -1.165 -9.815 -0.709 1.00 96.62 136 ASP A C 1
ATOM 1067 O O . ASP A 1 136 ? 0.004 -9.692 -0.304 1.00 96.62 136 ASP A O 1
ATOM 1071 N N . PHE A 1 137 ? -1.887 -8.760 -1.076 1.00 95.50 137 PHE A N 1
ATOM 1072 C CA . PHE A 1 137 ? -1.382 -7.398 -0.980 1.00 95.50 137 PHE A CA 1
ATOM 1073 C C . PHE A 1 137 ? -1.129 -6.988 0.472 1.00 95.50 137 PHE A C 1
ATOM 1075 O O . PHE A 1 137 ? -0.148 -6.295 0.735 1.00 95.50 137 PHE A O 1
ATOM 1082 N N . GLY A 1 138 ? -1.960 -7.424 1.420 1.00 94.50 138 GLY A N 1
ATOM 1083 C CA . GLY A 1 138 ? -1.815 -7.110 2.841 1.00 94.50 138 GLY A CA 1
ATOM 1084 C C . GLY A 1 138 ? -0.510 -7.641 3.429 1.00 94.50 138 GLY A C 1
ATOM 1085 O O . GLY A 1 138 ? 0.211 -6.918 4.121 1.00 94.50 138 GLY A O 1
ATOM 1086 N N . THR A 1 139 ? -0.151 -8.870 3.073 1.00 93.88 139 THR A N 1
ATOM 1087 C CA . THR A 1 139 ? 1.095 -9.539 3.444 1.00 93.88 139 THR A CA 1
ATOM 1088 C C . THR A 1 139 ? 2.290 -8.822 2.828 1.00 93.88 139 THR A C 1
ATOM 1090 O O . THR A 1 139 ? 3.249 -8.492 3.532 1.00 93.88 139 THR A O 1
ATOM 1093 N N . ALA A 1 140 ? 2.237 -8.518 1.526 1.00 93.56 140 ALA A N 1
ATOM 1094 C CA . ALA A 1 140 ? 3.293 -7.757 0.861 1.00 93.56 140 ALA A CA 1
ATOM 1095 C C . ALA A 1 140 ? 3.460 -6.366 1.497 1.00 93.56 140 ALA A C 1
ATOM 1097 O O . ALA A 1 140 ? 4.571 -5.963 1.845 1.00 93.56 140 ALA A O 1
ATOM 1098 N N . TYR A 1 141 ? 2.358 -5.657 1.727 1.00 92.31 141 TYR A N 1
ATOM 1099 C CA . TYR A 1 141 ? 2.336 -4.357 2.383 1.00 92.31 141 TYR A CA 1
ATOM 1100 C C . TYR A 1 141 ? 2.957 -4.414 3.780 1.00 92.31 141 TYR A C 1
ATOM 1102 O O . TYR A 1 141 ? 3.843 -3.616 4.081 1.00 92.31 141 TYR A O 1
ATOM 1110 N N . GLY A 1 142 ? 2.560 -5.376 4.616 1.00 89.12 142 GLY A N 1
ATOM 1111 C CA . GLY A 1 142 ? 3.083 -5.539 5.972 1.00 89.12 142 GLY A CA 1
ATOM 1112 C C . GLY A 1 142 ? 4.599 -5.735 6.008 1.00 89.12 142 GLY A C 1
ATOM 1113 O O . GLY A 1 142 ? 5.283 -5.085 6.798 1.00 89.12 142 GLY A O 1
ATOM 1114 N N . ARG A 1 143 ? 5.142 -6.563 5.105 1.00 86.44 143 ARG A N 1
ATOM 1115 C CA . ARG A 1 143 ? 6.593 -6.813 5.025 1.00 86.44 143 ARG A CA 1
ATOM 1116 C C . ARG A 1 143 ? 7.373 -5.615 4.499 1.00 86.44 143 ARG A C 1
ATOM 1118 O O . ARG A 1 143 ? 8.501 -5.380 4.922 1.00 86.44 143 ARG A O 1
ATOM 1125 N N . LEU A 1 144 ? 6.793 -4.874 3.560 1.00 86.38 144 LEU A N 1
ATOM 1126 C CA . LEU A 1 144 ? 7.494 -3.798 2.867 1.00 86.38 144 LEU A CA 1
ATOM 1127 C C . LEU A 1 144 ? 7.379 -2.461 3.585 1.00 86.38 144 LEU A C 1
ATOM 1129 O O . LEU A 1 144 ? 8.324 -1.680 3.528 1.00 86.38 144 LEU A O 1
ATOM 1133 N N . ARG A 1 145 ? 6.272 -2.204 4.292 1.00 83.69 145 ARG A N 1
ATOM 1134 C CA . ARG A 1 145 ? 5.961 -0.914 4.925 1.00 83.69 145 ARG A CA 1
ATOM 1135 C C . ARG A 1 145 ? 7.084 -0.391 5.815 1.00 83.69 145 ARG A C 1
ATOM 1137 O O . ARG A 1 145 ? 7.355 0.803 5.773 1.00 83.69 145 ARG A O 1
ATOM 1144 N N . SER A 1 146 ? 7.726 -1.245 6.614 1.00 71.25 146 SER A N 1
ATOM 1145 C CA . SER A 1 146 ? 8.800 -0.818 7.523 1.00 71.25 146 SER A CA 1
ATOM 1146 C C . SER A 1 146 ? 10.049 -0.353 6.777 1.00 71.25 146 SER A C 1
ATOM 1148 O O . SER A 1 146 ? 10.666 0.629 7.174 1.00 71.25 146 SER A O 1
ATOM 1150 N N . ALA A 1 147 ? 10.381 -1.025 5.675 1.00 70.75 147 ALA A N 1
AT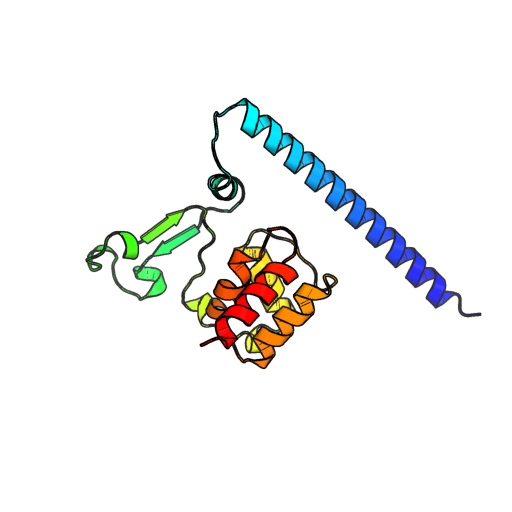OM 1151 C CA . ALA A 1 147 ? 11.534 -0.714 4.838 1.00 70.75 147 ALA A CA 1
ATOM 1152 C C . ALA A 1 147 ? 11.231 0.387 3.799 1.00 70.75 147 ALA A C 1
ATOM 1154 O O . ALA A 1 147 ? 12.135 0.929 3.157 1.00 70.75 147 ALA A O 1
ATOM 1155 N N . TRP A 1 148 ? 9.953 0.729 3.612 1.00 72.06 148 TRP A N 1
ATOM 1156 C CA . TRP A 1 148 ? 9.487 1.680 2.611 1.00 72.06 148 TRP A CA 1
ATOM 1157 C C . TRP A 1 148 ? 9.708 3.125 3.074 1.00 72.06 148 TRP A C 1
ATOM 1159 O O . TRP A 1 148 ? 9.002 3.647 3.932 1.00 72.06 148 TRP A O 1
ATOM 1169 N N . GLY A 1 149 ? 10.703 3.800 2.493 1.00 60.41 149 GLY A N 1
ATOM 1170 C CA . GLY A 1 149 ? 10.983 5.221 2.744 1.00 60.41 149 GLY A CA 1
ATOM 1171 C C . GLY A 1 149 ? 12.156 5.513 3.688 1.00 60.41 149 GLY A C 1
ATOM 1172 O O . GLY A 1 149 ? 12.628 6.651 3.711 1.00 60.41 149 GLY A O 1
ATOM 1173 N N . HIS A 1 150 ? 12.699 4.513 4.390 1.00 49.25 150 HIS A N 1
ATOM 1174 C CA . HIS A 1 150 ? 13.952 4.645 5.138 1.00 49.25 150 HIS A CA 1
ATOM 1175 C C . HIS A 1 150 ? 15.145 4.133 4.310 1.00 49.25 150 HIS A C 1
ATOM 1177 O O . HIS A 1 150 ? 14.988 3.437 3.307 1.00 49.25 150 HIS A O 1
ATOM 1183 N N . ARG A 1 151 ? 16.357 4.589 4.645 1.00 42.78 151 ARG A N 1
ATOM 1184 C CA . ARG A 1 151 ? 17.599 4.364 3.885 1.00 42.78 151 ARG A CA 1
ATOM 1185 C C . ARG A 1 151 ? 17.779 2.894 3.478 1.00 42.78 151 ARG A C 1
ATOM 1187 O O . ARG A 1 151 ? 18.297 2.098 4.245 1.00 42.78 151 ARG A O 1
ATOM 1194 N N . GLY A 1 152 ? 17.479 2.592 2.217 1.00 48.66 152 GLY A N 1
ATOM 1195 C CA . GLY A 1 152 ? 17.837 1.328 1.583 1.00 48.66 152 GLY A CA 1
ATOM 1196 C C . GLY A 1 152 ? 16.971 0.157 2.037 1.00 48.66 152 GLY A C 1
ATOM 1197 O O . GLY A 1 152 ? 17.422 -0.661 2.831 1.00 48.66 152 GLY A O 1
ATOM 1198 N N . ILE A 1 153 ? 15.806 0.023 1.391 1.00 53.91 153 ILE A N 1
ATOM 1199 C CA . ILE A 1 153 ? 14.867 -1.117 1.448 1.00 53.91 153 ILE A CA 1
ATOM 1200 C C . ILE A 1 153 ? 15.577 -2.488 1.529 1.00 53.91 153 ILE A C 1
ATOM 1202 O O . ILE A 1 153 ? 15.085 -3.416 2.156 1.00 53.91 153 ILE A O 1
ATOM 1206 N N . GLN A 1 154 ? 16.759 -2.619 0.916 1.00 49.12 154 GLN A N 1
ATOM 1207 C CA . GLN A 1 154 ? 17.558 -3.846 0.919 1.00 49.12 154 GLN A CA 1
ATOM 1208 C C . GLN A 1 154 ? 18.080 -4.265 2.291 1.00 49.12 154 GLN A C 1
ATOM 1210 O O . GLN A 1 154 ? 18.032 -5.450 2.590 1.00 49.12 154 GLN A O 1
ATOM 1215 N N . LYS A 1 155 ? 18.636 -3.341 3.087 1.00 50.12 155 LYS A N 1
ATOM 1216 C CA . LYS A 1 155 ? 19.374 -3.719 4.301 1.00 50.12 155 LYS A CA 1
ATOM 1217 C C . LYS A 1 155 ? 18.418 -4.233 5.377 1.00 50.12 155 LYS A C 1
ATOM 1219 O O . LYS A 1 155 ? 18.657 -5.294 5.936 1.00 50.12 155 LYS A O 1
ATOM 1224 N N . GLU A 1 156 ? 17.302 -3.537 5.578 1.00 57.12 156 GLU A N 1
ATOM 1225 C CA . GLU A 1 156 ? 16.271 -3.940 6.543 1.00 57.12 156 GLU A CA 1
ATOM 1226 C C . GLU A 1 156 ? 15.561 -5.237 6.138 1.00 57.12 156 GLU A C 1
ATOM 1228 O O . GLU A 1 156 ? 15.379 -6.110 6.983 1.00 57.12 156 GLU A O 1
ATOM 1233 N N . LEU A 1 157 ? 15.211 -5.418 4.855 1.00 61.66 157 LEU A N 1
ATOM 1234 C CA . LEU A 1 157 ? 14.560 -6.659 4.413 1.00 61.66 157 LEU A CA 1
ATOM 1235 C C . LEU A 1 157 ? 15.475 -7.881 4.563 1.00 61.66 157 LEU A C 1
ATOM 1237 O O . LEU A 1 157 ? 15.006 -8.923 5.016 1.00 61.66 157 LEU A O 1
ATOM 1241 N N . LEU A 1 158 ? 16.769 -7.753 4.238 1.00 60.44 158 LEU A N 1
ATOM 1242 C CA . LEU A 1 158 ? 17.733 -8.849 4.407 1.00 60.44 158 LEU A CA 1
ATOM 1243 C C . LEU A 1 158 ? 17.938 -9.204 5.886 1.00 60.44 158 LEU A C 1
ATOM 1245 O O . LEU A 1 158 ? 18.026 -10.378 6.231 1.00 60.44 158 LEU A O 1
ATOM 1249 N N . GLU A 1 159 ? 18.010 -8.198 6.761 1.00 59.03 159 GLU A N 1
ATOM 1250 C CA . GLU A 1 159 ? 18.165 -8.397 8.206 1.00 59.03 159 GLU A CA 1
ATOM 1251 C C . GLU A 1 159 ? 16.933 -9.058 8.837 1.00 59.03 159 GLU A C 1
ATOM 1253 O O . GLU A 1 159 ? 17.075 -9.853 9.763 1.00 59.03 159 GLU A O 1
ATOM 1258 N N . HIS A 1 160 ? 15.727 -8.761 8.344 1.00 62.91 160 HIS A N 1
ATOM 1259 C CA . HIS A 1 160 ? 14.500 -9.406 8.814 1.00 62.91 160 HIS A CA 1
ATOM 1260 C C . HIS A 1 160 ? 14.390 -10.849 8.308 1.00 62.91 160 HIS A C 1
ATOM 1262 O O . HIS A 1 160 ? 14.061 -11.742 9.082 1.00 62.91 160 HIS A O 1
ATOM 1268 N N . GLU A 1 161 ? 14.723 -11.103 7.038 1.00 62.25 161 GLU A N 1
ATOM 1269 C CA . GLU A 1 161 ? 14.718 -12.461 6.483 1.00 62.25 161 GLU A CA 1
ATOM 1270 C C . GLU A 1 161 ? 15.762 -13.370 7.152 1.00 62.25 161 GLU A C 1
ATOM 1272 O O . GLU A 1 161 ? 15.508 -14.557 7.341 1.00 62.25 161 GLU A O 1
ATOM 1277 N N . ALA A 1 162 ? 16.922 -12.826 7.536 1.00 61.38 162 ALA A N 1
ATOM 1278 C CA . ALA A 1 162 ? 17.926 -13.568 8.294 1.00 61.38 162 ALA A CA 1
ATOM 1279 C C . ALA A 1 162 ? 17.410 -13.988 9.681 1.00 61.38 162 ALA A C 1
ATOM 1281 O O . ALA A 1 162 ? 17.654 -15.113 10.096 1.00 61.38 162 ALA A O 1
ATOM 1282 N N . LYS A 1 163 ? 16.657 -13.116 10.363 1.00 61.62 163 LYS A N 1
ATOM 1283 C CA . LYS A 1 163 ? 16.093 -13.401 11.693 1.00 61.62 163 LYS A CA 1
ATOM 1284 C C . LYS A 1 163 ? 14.956 -14.422 11.658 1.00 61.62 163 LYS A C 1
ATOM 1286 O O . LYS A 1 163 ? 14.890 -15.266 12.541 1.00 61.62 163 LYS A O 1
ATOM 1291 N N . ASP A 1 164 ? 14.097 -14.380 10.640 1.00 64.88 164 ASP A N 1
ATOM 1292 C CA . ASP A 1 164 ? 12.994 -15.346 10.491 1.00 64.88 164 ASP A CA 1
ATOM 1293 C C . ASP A 1 164 ? 13.489 -16.779 10.216 1.00 64.88 164 ASP A C 1
ATOM 1295 O O . ASP A 1 164 ? 12.768 -17.732 10.486 1.00 64.88 164 ASP A O 1
ATOM 1299 N N . LYS A 1 165 ? 14.702 -16.945 9.669 1.00 55.81 165 LYS A N 1
ATOM 1300 C CA . LYS A 1 165 ? 15.303 -18.259 9.371 1.00 55.81 165 LYS A CA 1
ATOM 1301 C C . LYS A 1 165 ? 16.056 -18.886 10.552 1.00 55.81 165 LYS A C 1
ATOM 1303 O O . LYS A 1 165 ? 16.559 -19.996 10.404 1.00 55.81 165 LYS A O 1
ATOM 1308 N N . GLU A 1 166 ? 16.166 -18.191 11.685 1.00 52.91 166 GLU A N 1
ATOM 1309 C CA . GLU A 1 166 ? 16.803 -18.701 12.912 1.00 52.91 166 GLU A CA 1
ATOM 1310 C C . GLU A 1 166 ? 15.802 -19.298 13.927 1.00 52.91 166 GLU A C 1
ATOM 1312 O O . GLU A 1 166 ? 16.191 -19.628 15.048 1.00 52.91 166 GLU A O 1
ATOM 1317 N N . LEU A 1 167 ? 14.533 -19.476 13.536 1.00 41.41 1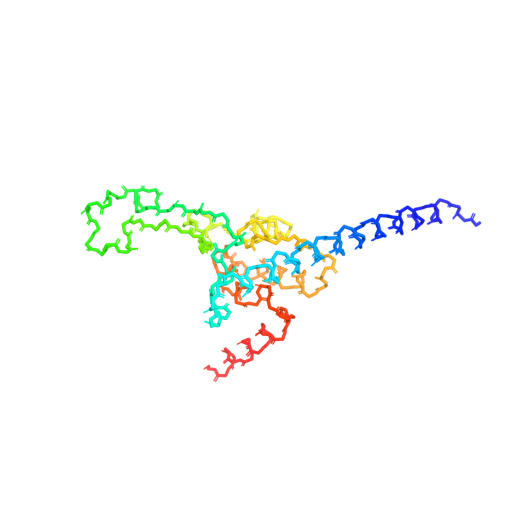67 LEU A N 1
ATOM 1318 C CA . LEU A 1 167 ? 13.490 -20.209 14.273 1.00 41.41 167 LEU A CA 1
ATOM 1319 C C . LEU A 1 167 ? 13.083 -21.480 13.519 1.00 41.41 167 LEU A C 1
ATOM 1321 O O . LEU A 1 167 ? 12.788 -22.481 14.210 1.00 41.41 167 LEU A O 1
#